Protein AF-A0A9W6PHS4-F1 (afdb_monomer_lite)

pLDDT: mean 81.55, std 13.31, range [42.5, 94.81]

Secondary structure (DSSP, 8-state):
-----------HHHHHHHHHHHHHHHHHHHHHHHHHHHHHHHHSS-----HHHHHHHHHHHHHHIIIIIHHHHHHHHHHGGGTTSTTHHHHHHHHHHHHHHHHHHTT--TTHHHHHHHHHHIIIIIS---

Structure (mmCIF, N/CA/C/O backbone):
data_AF-A0A9W6PHS4-F1
#
_entry.id   AF-A0A9W6PHS4-F1
#
loop_
_atom_site.group_PDB
_atom_site.id
_atom_site.type_symbol
_atom_site.label_atom_id
_atom_site.label_alt_id
_atom_site.label_comp_id
_atom_site.label_asym_id
_atom_site.label_entity_id
_atom_site.label_seq_id
_atom_site.pdbx_PDB_ins_code
_atom_site.Cartn_x
_atom_site.Cartn_y
_atom_site.Cartn_z
_atom_site.occupancy
_atom_site.B_iso_or_equiv
_atom_site.auth_seq_id
_atom_site.auth_comp_id
_atom_site.auth_asym_id
_atom_site.auth_atom_id
_atom_site.pdbx_PDB_model_num
ATOM 1 N N . MET A 1 1 ? -5.881 13.772 47.590 1.00 42.66 1 MET A N 1
ATOM 2 C CA . MET A 1 1 ? -6.741 14.091 46.430 1.00 42.66 1 MET A CA 1
ATOM 3 C C . MET A 1 1 ? -6.005 13.679 45.164 1.00 42.66 1 MET A C 1
ATOM 5 O O . MET A 1 1 ? -5.106 14.379 44.721 1.00 42.66 1 MET A O 1
ATOM 9 N N . THR A 1 2 ? -6.293 12.487 44.652 1.00 42.50 2 THR A N 1
ATOM 10 C CA . THR A 1 2 ? -5.693 11.937 43.432 1.00 42.50 2 THR A CA 1
ATOM 11 C C . THR A 1 2 ? -6.402 12.531 42.218 1.00 42.50 2 THR A C 1
ATOM 13 O O . THR A 1 2 ? -7.528 12.164 41.893 1.00 42.50 2 THR A O 1
ATOM 16 N N . SER A 1 3 ? -5.740 13.492 41.573 1.00 42.97 3 SER A N 1
ATOM 17 C CA . SER A 1 3 ? -6.126 14.024 40.265 1.00 42.97 3 SER A CA 1
ATOM 18 C C . SER A 1 3 ? -6.068 12.893 39.237 1.00 42.97 3 SER A C 1
ATOM 20 O O . SER A 1 3 ? -5.005 12.516 38.746 1.00 42.97 3 SER A O 1
ATOM 22 N N . THR A 1 4 ? -7.223 12.297 38.959 1.00 47.94 4 THR A N 1
ATOM 23 C CA . THR A 1 4 ? -7.426 11.410 37.818 1.00 47.94 4 THR A CA 1
ATOM 24 C C . THR A 1 4 ? -7.588 12.301 36.596 1.00 47.94 4 THR A C 1
ATOM 26 O O . THR A 1 4 ? -8.678 12.759 36.266 1.00 47.94 4 THR A O 1
ATOM 29 N N . THR A 1 5 ? -6.476 12.602 35.927 1.00 52.62 5 THR A N 1
ATOM 30 C CA . THR A 1 5 ? -6.534 13.166 34.577 1.00 52.62 5 THR A CA 1
ATOM 31 C C . THR A 1 5 ? -7.336 12.188 33.711 1.00 52.62 5 THR A C 1
ATOM 33 O O . THR A 1 5 ? -6.984 11.005 33.659 1.00 52.62 5 THR A O 1
ATOM 36 N N . PRO A 1 6 ? -8.432 12.615 33.055 1.00 45.88 6 PRO A N 1
ATOM 37 C CA . PRO A 1 6 ? -9.193 11.724 32.201 1.00 45.88 6 PRO A CA 1
ATOM 38 C C . PRO A 1 6 ? -8.283 11.318 31.046 1.00 45.88 6 PRO A C 1
ATOM 40 O O . PRO A 1 6 ? -7.950 12.134 30.185 1.00 45.88 6 PRO A O 1
ATOM 43 N N . GLY A 1 7 ? -7.847 10.058 31.055 1.00 47.09 7 GLY A N 1
ATOM 44 C CA . GLY A 1 7 ? -7.088 9.459 29.971 1.00 47.09 7 GLY A CA 1
ATOM 45 C C . GLY A 1 7 ? -7.872 9.636 28.680 1.00 47.09 7 GLY A C 1
ATOM 46 O O . GLY A 1 7 ? -8.886 8.973 28.451 1.00 47.09 7 GLY A O 1
ATOM 47 N N . THR A 1 8 ? -7.427 10.570 27.843 1.00 52.91 8 THR A N 1
ATOM 48 C CA . THR A 1 8 ? -7.952 10.756 26.498 1.00 52.91 8 THR A CA 1
ATOM 49 C C . THR A 1 8 ? -7.658 9.470 25.747 1.00 52.91 8 THR A C 1
ATOM 51 O O . THR A 1 8 ? -6.536 9.234 25.297 1.00 52.91 8 THR A O 1
ATOM 54 N N . ARG A 1 9 ? -8.672 8.597 25.652 1.00 57.91 9 ARG A N 1
ATOM 55 C CA . ARG A 1 9 ? -8.655 7.430 24.765 1.00 57.91 9 ARG A CA 1
ATOM 56 C C . ARG A 1 9 ? -8.042 7.884 23.439 1.00 57.91 9 ARG A C 1
ATOM 58 O O . ARG A 1 9 ? -8.470 8.933 22.948 1.00 57.91 9 ARG A O 1
ATOM 65 N N . PRO A 1 10 ? -7.056 7.169 22.868 1.00 56.16 10 PRO A N 1
ATOM 66 C CA . PRO A 1 10 ? -6.473 7.570 21.598 1.00 56.16 10 PRO A CA 1
ATOM 67 C C . PRO A 1 10 ? -7.613 7.765 20.597 1.00 56.16 10 PRO A C 1
ATOM 69 O O . PRO A 1 10 ? -8.349 6.834 20.266 1.00 56.16 10 PRO A O 1
ATOM 72 N N . GLY A 1 11 ? -7.834 9.025 20.212 1.00 74.69 11 GLY A N 1
ATOM 73 C CA . GLY A 1 11 ? -8.935 9.381 19.332 1.00 74.69 11 GLY A CA 1
ATOM 74 C C . GLY A 1 11 ? -8.800 8.608 18.027 1.00 74.69 11 GLY A C 1
ATOM 75 O O . GLY A 1 11 ? -7.685 8.363 17.564 1.00 74.69 11 GLY A O 1
ATOM 76 N N . THR A 1 12 ? -9.923 8.238 17.411 1.00 79.62 12 THR A N 1
ATOM 77 C CA . THR A 1 12 ? -9.946 7.528 16.120 1.00 79.62 12 THR A CA 1
ATOM 78 C C . THR A 1 12 ? -9.050 8.201 15.069 1.00 79.62 12 THR A C 1
ATOM 80 O O . THR A 1 12 ? -8.416 7.503 14.284 1.00 79.62 12 THR A O 1
ATOM 83 N N . GLY A 1 13 ? -8.893 9.530 15.127 1.00 83.94 13 GLY A N 1
ATOM 84 C CA . GLY A 1 13 ? -7.940 10.275 14.298 1.00 83.94 13 GLY A CA 1
ATOM 85 C C . GLY A 1 13 ? -6.463 9.929 14.541 1.00 83.94 13 GLY A C 1
ATOM 86 O O . GLY A 1 13 ? -5.722 9.754 13.581 1.00 83.94 13 GLY A O 1
ATOM 87 N N . ARG A 1 14 ? -6.018 9.750 15.796 1.00 88.25 14 ARG A N 1
ATOM 88 C CA . ARG A 1 14 ? -4.632 9.333 16.103 1.00 88.25 14 ARG A CA 1
ATOM 89 C C . ARG A 1 14 ? -4.356 7.907 15.628 1.00 88.25 14 ARG A C 1
ATOM 91 O O . ARG A 1 14 ? -3.276 7.638 15.110 1.00 88.25 14 ARG A O 1
ATOM 98 N N . TRP A 1 15 ? -5.327 7.006 15.789 1.00 89.44 15 TRP A N 1
ATOM 99 C CA . TRP A 1 15 ? -5.229 5.632 15.287 1.00 89.44 15 TRP A CA 1
ATOM 100 C C . TRP A 1 15 ? -5.134 5.598 13.755 1.00 89.44 15 TRP A C 1
ATOM 102 O O . TRP A 1 15 ? -4.260 4.926 13.202 1.00 89.44 15 TRP A O 1
ATOM 112 N N . PHE A 1 16 ? -5.983 6.375 13.075 1.00 90.56 16 PHE A N 1
ATOM 113 C CA . PHE A 1 16 ? -5.948 6.508 11.621 1.00 90.56 16 PHE A CA 1
ATOM 114 C C . PHE A 1 16 ? -4.610 7.079 11.154 1.00 90.56 16 PHE A C 1
ATOM 116 O O . PHE A 1 16 ? -3.972 6.474 10.303 1.00 90.56 16 PHE A O 1
ATOM 123 N N . LEU A 1 17 ? -4.138 8.173 11.758 1.00 91.75 17 LEU A N 1
ATOM 124 C CA . LEU A 1 17 ? -2.872 8.802 11.383 1.00 91.75 17 LEU A CA 1
ATOM 125 C C . LEU A 1 17 ? -1.689 7.833 11.517 1.00 91.75 17 LEU A C 1
ATOM 127 O O . LEU A 1 17 ? -0.884 7.716 10.598 1.00 91.75 17 LEU A O 1
ATOM 131 N N . ARG A 1 18 ? -1.609 7.075 12.621 1.00 91.62 18 ARG A N 1
ATOM 132 C CA . ARG A 1 18 ? -0.584 6.028 12.793 1.00 91.62 18 ARG A CA 1
ATOM 133 C C . ARG A 1 18 ? -0.684 4.949 11.717 1.00 91.62 18 ARG A C 1
ATOM 135 O O . ARG A 1 18 ? 0.341 4.503 11.210 1.00 91.62 18 ARG A O 1
ATOM 142 N N . SER A 1 19 ? -1.902 4.530 11.384 1.00 92.50 19 SER A N 1
ATOM 143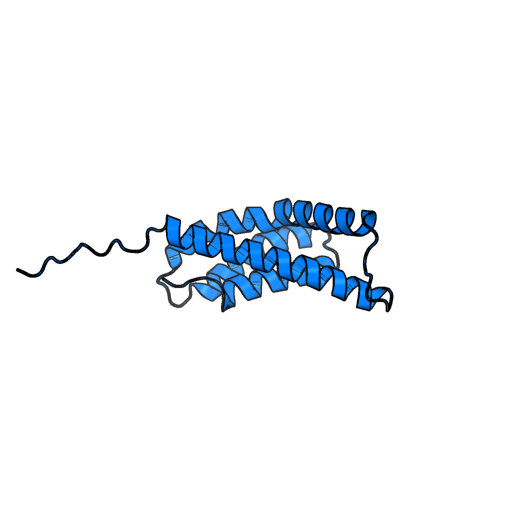 C CA . SER A 1 19 ? -2.156 3.525 10.349 1.00 92.50 19 SER A CA 1
ATOM 144 C C . SER A 1 19 ? -1.741 4.036 8.968 1.00 92.50 19 SER A C 1
ATOM 146 O O . SER A 1 19 ? -1.015 3.346 8.264 1.00 92.50 19 SER A O 1
ATOM 148 N N . ALA A 1 20 ? -2.123 5.265 8.621 1.00 93.50 20 ALA A N 1
ATOM 149 C CA . ALA A 1 20 ? -1.786 5.911 7.359 1.00 93.50 20 ALA A CA 1
ATOM 150 C C . ALA A 1 20 ? -0.270 6.088 7.197 1.00 93.50 20 ALA A C 1
ATOM 152 O O . ALA A 1 20 ? 0.275 5.701 6.170 1.00 93.50 20 ALA A O 1
ATOM 153 N N . ILE A 1 21 ? 0.428 6.582 8.228 1.00 94.81 21 ILE A N 1
ATOM 154 C CA . ILE A 1 21 ? 1.891 6.734 8.196 1.00 94.81 21 ILE A CA 1
ATOM 155 C C . ILE A 1 21 ? 2.572 5.377 7.986 1.00 94.81 21 ILE A C 1
ATOM 157 O O . ILE A 1 21 ? 3.412 5.245 7.101 1.00 94.81 21 ILE A O 1
ATOM 161 N N . ARG A 1 22 ? 2.189 4.348 8.756 1.00 94.62 22 ARG A N 1
ATOM 162 C CA . ARG A 1 22 ? 2.750 2.993 8.602 1.00 94.62 22 ARG A CA 1
ATOM 163 C C . ARG A 1 22 ? 2.498 2.424 7.211 1.00 94.62 22 ARG A C 1
ATOM 165 O O . ARG A 1 22 ? 3.387 1.794 6.654 1.00 94.62 22 ARG A O 1
ATOM 172 N N . TYR A 1 23 ? 1.306 2.648 6.668 1.00 93.00 23 TYR A N 1
ATOM 173 C CA . TYR A 1 23 ? 0.936 2.179 5.341 1.00 93.00 23 TYR A CA 1
ATOM 174 C C . TYR A 1 23 ? 1.761 2.858 4.245 1.00 93.00 23 TYR A C 1
ATOM 176 O O . TYR A 1 23 ? 2.334 2.174 3.404 1.00 93.00 23 TYR A O 1
ATOM 184 N N . VAL A 1 24 ? 1.880 4.189 4.286 1.00 94.06 24 VAL A N 1
ATOM 185 C CA . VAL A 1 24 ? 2.667 4.961 3.311 1.00 94.06 24 VAL A CA 1
ATOM 186 C C . VAL A 1 24 ? 4.145 4.583 3.379 1.00 94.06 24 VAL A C 1
ATOM 188 O O . VAL A 1 24 ? 4.762 4.370 2.340 1.00 94.06 24 VAL A O 1
ATOM 191 N N . LEU A 1 25 ? 4.708 4.441 4.584 1.00 94.62 25 LEU A N 1
ATOM 192 C CA . LEU A 1 25 ? 6.098 4.011 4.754 1.00 94.62 25 LEU A CA 1
ATOM 193 C C . LEU A 1 25 ? 6.323 2.596 4.219 1.00 94.62 25 LEU A C 1
ATOM 195 O O . LEU A 1 25 ? 7.284 2.370 3.489 1.00 94.62 25 LEU A O 1
ATOM 199 N N . LEU A 1 26 ? 5.430 1.656 4.540 1.00 94.06 26 LEU A N 1
ATOM 200 C CA . LEU A 1 26 ? 5.508 0.294 4.016 1.00 94.06 26 LEU A CA 1
ATOM 201 C C . LEU A 1 26 ? 5.435 0.286 2.487 1.00 94.06 26 LEU A C 1
ATOM 203 O O . LEU A 1 26 ? 6.229 -0.398 1.846 1.00 94.06 26 LEU A O 1
ATOM 207 N N . PHE A 1 27 ? 4.503 1.054 1.917 1.00 93.00 27 PHE A N 1
ATOM 208 C CA . PHE A 1 27 ? 4.354 1.186 0.475 1.00 93.00 27 PHE A CA 1
ATOM 209 C C . PHE A 1 27 ? 5.644 1.709 -0.157 1.00 93.00 27 PHE A C 1
ATOM 211 O O . PHE A 1 27 ? 6.155 1.082 -1.076 1.00 93.00 27 PHE A O 1
ATOM 218 N N . ALA A 1 28 ? 6.203 2.808 0.357 1.00 90.62 28 ALA A N 1
ATOM 219 C CA . ALA A 1 28 ? 7.427 3.398 -0.178 1.00 90.62 28 ALA A CA 1
ATOM 220 C C . ALA A 1 28 ? 8.607 2.415 -0.120 1.00 90.62 28 ALA A C 1
ATOM 222 O O . ALA A 1 28 ? 9.294 2.216 -1.121 1.00 90.62 28 ALA A O 1
ATOM 223 N N . VAL A 1 29 ? 8.807 1.750 1.023 1.00 91.25 29 VAL A N 1
ATOM 224 C CA . VAL A 1 29 ? 9.904 0.790 1.209 1.00 91.25 29 VAL A CA 1
ATOM 225 C C . VAL A 1 29 ? 9.761 -0.403 0.268 1.00 91.25 29 VAL A C 1
ATOM 227 O O . VAL A 1 29 ? 10.718 -0.745 -0.427 1.00 91.25 29 VAL A O 1
ATOM 230 N N . LEU A 1 30 ? 8.585 -1.035 0.216 1.00 90.38 30 LEU A N 1
ATOM 231 C CA . LEU A 1 30 ? 8.356 -2.205 -0.637 1.00 90.38 30 LEU A CA 1
ATOM 232 C C . LEU A 1 30 ? 8.316 -1.855 -2.123 1.00 90.38 30 LEU A C 1
ATOM 234 O O . LEU A 1 30 ? 8.707 -2.680 -2.940 1.00 90.38 30 LEU A O 1
ATOM 238 N N . TRP A 1 31 ? 7.899 -0.644 -2.485 1.00 89.25 31 TRP A N 1
ATOM 239 C CA . TRP A 1 31 ? 7.947 -0.186 -3.869 1.00 89.25 31 TRP A CA 1
ATOM 240 C C . TRP A 1 31 ? 9.385 -0.011 -4.355 1.00 89.25 31 TRP A C 1
ATOM 242 O O . TRP A 1 31 ? 9.752 -0.564 -5.389 1.00 89.25 31 TRP A O 1
ATOM 252 N N . VAL A 1 32 ? 10.215 0.704 -3.588 1.00 86.25 32 VAL A N 1
ATOM 253 C CA . VAL A 1 32 ? 11.623 0.932 -3.944 1.00 86.25 32 VAL A CA 1
ATOM 254 C C . VAL A 1 32 ? 12.388 -0.389 -3.949 1.00 86.25 32 VAL A C 1
ATOM 256 O O . VAL A 1 32 ? 12.987 -0.744 -4.959 1.00 86.25 32 VAL A O 1
ATOM 259 N N . SER A 1 33 ? 12.311 -1.163 -2.861 1.00 87.00 33 SER A N 1
ATOM 260 C CA . SER A 1 33 ? 13.006 -2.458 -2.778 1.00 87.00 33 SER A CA 1
ATOM 261 C C . SER A 1 33 ? 12.472 -3.488 -3.778 1.00 87.00 33 SER A C 1
ATOM 263 O O . SER A 1 33 ? 13.259 -4.229 -4.363 1.00 87.00 33 SER A O 1
ATOM 265 N N . GLY A 1 34 ? 11.160 -3.514 -4.025 1.00 83.69 34 GLY A N 1
ATOM 266 C CA . GLY A 1 34 ? 10.535 -4.380 -5.021 1.00 83.69 34 GLY A CA 1
ATOM 267 C C . GLY A 1 34 ? 10.933 -4.010 -6.447 1.00 83.69 34 GLY A C 1
ATOM 268 O O . GLY A 1 34 ? 11.200 -4.904 -7.244 1.00 83.69 34 GLY A O 1
ATOM 269 N N . GLY A 1 35 ? 11.048 -2.715 -6.754 1.00 79.81 35 GLY A N 1
ATOM 270 C CA . GLY A 1 35 ? 11.584 -2.223 -8.023 1.00 79.81 35 GLY A CA 1
ATOM 271 C C . GLY A 1 35 ? 13.041 -2.636 -8.232 1.00 79.81 35 GLY A C 1
ATOM 272 O O . GLY A 1 35 ? 13.372 -3.202 -9.273 1.00 79.81 35 GLY A O 1
ATOM 273 N N . SER A 1 36 ? 13.895 -2.446 -7.220 1.00 79.44 36 SER A N 1
ATOM 274 C CA . SER A 1 36 ? 15.298 -2.882 -7.268 1.00 79.44 36 SER A CA 1
ATOM 275 C C . SER A 1 36 ? 15.428 -4.397 -7.447 1.00 79.44 36 SER A C 1
ATOM 277 O O . SER A 1 36 ? 16.229 -4.853 -8.261 1.00 79.44 36 SER A O 1
ATOM 279 N N . LEU A 1 37 ? 14.616 -5.183 -6.733 1.00 81.81 37 LEU A N 1
ATOM 280 C CA . LEU A 1 37 ? 14.606 -6.640 -6.857 1.00 81.81 37 LEU A CA 1
ATOM 281 C C . LEU A 1 37 ? 14.097 -7.092 -8.232 1.00 81.81 37 LEU A C 1
ATOM 283 O O . LEU A 1 37 ? 14.680 -7.988 -8.832 1.00 81.81 37 LEU A O 1
ATOM 287 N N . ALA A 1 38 ? 13.035 -6.474 -8.750 1.00 77.06 38 ALA 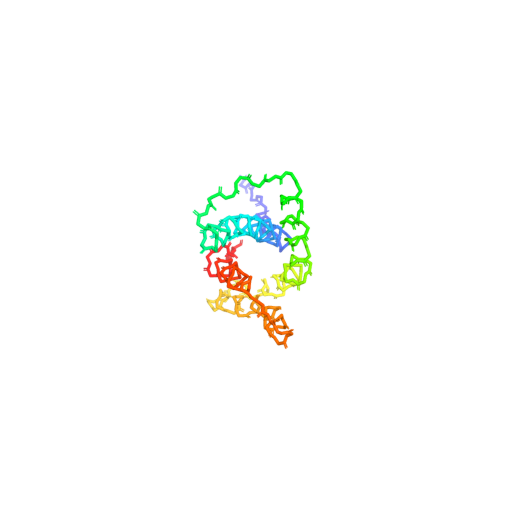A N 1
ATOM 288 C CA . ALA A 1 38 ? 12.508 -6.788 -10.074 1.00 77.06 38 ALA A CA 1
ATOM 289 C C . ALA A 1 38 ? 13.537 -6.489 -11.171 1.00 77.06 38 ALA A C 1
ATOM 291 O O . ALA A 1 38 ? 13.702 -7.297 -12.086 1.00 77.06 38 ALA A O 1
ATOM 292 N N . SER A 1 39 ? 14.272 -5.380 -11.052 1.00 73.19 39 SER A N 1
ATOM 293 C CA . SER A 1 39 ? 15.381 -5.082 -11.957 1.00 73.19 39 SER A CA 1
ATOM 294 C C . SER A 1 39 ? 16.463 -6.156 -11.866 1.00 73.19 39 SER A C 1
ATOM 296 O O . SER A 1 39 ? 16.819 -6.735 -12.885 1.00 73.19 39 SER A O 1
ATOM 298 N N . LEU A 1 40 ? 16.903 -6.510 -10.654 1.00 78.75 40 LEU A N 1
ATOM 299 C CA . LEU A 1 40 ? 17.909 -7.555 -10.451 1.00 78.75 40 LEU A CA 1
ATOM 300 C C . LEU A 1 40 ? 17.494 -8.896 -11.076 1.00 78.75 40 LEU A C 1
ATOM 302 O O . LEU A 1 40 ? 18.308 -9.566 -11.701 1.00 78.75 40 LEU A O 1
ATOM 306 N N . LEU A 1 41 ? 16.227 -9.285 -10.930 1.00 79.12 41 LEU A N 1
ATOM 307 C CA . LEU A 1 41 ? 15.711 -10.554 -11.451 1.00 79.12 41 LEU A CA 1
ATOM 308 C C . LEU A 1 41 ? 15.535 -10.567 -12.974 1.00 79.12 41 LEU A C 1
ATOM 310 O O . LEU A 1 41 ? 15.558 -11.640 -13.571 1.00 79.12 41 LEU A O 1
ATOM 314 N N . THR A 1 42 ? 15.320 -9.409 -13.599 1.00 74.56 42 THR A N 1
ATOM 315 C CA . THR A 1 42 ? 15.055 -9.317 -15.044 1.00 74.56 42 THR A CA 1
ATOM 316 C C . THR A 1 42 ? 16.308 -9.024 -15.857 1.00 74.56 42 THR A C 1
ATOM 318 O O . THR A 1 42 ? 16.447 -9.567 -16.950 1.00 74.56 42 THR A O 1
ATOM 321 N N . THR A 1 43 ? 17.225 -8.207 -15.336 1.00 76.00 43 THR A N 1
ATOM 322 C CA . THR A 1 43 ? 18.449 -7.806 -16.044 1.00 76.00 43 THR A CA 1
ATOM 323 C C . THR A 1 43 ? 19.718 -8.436 -15.476 1.00 76.00 43 THR A C 1
ATOM 325 O O . THR A 1 43 ? 20.757 -8.370 -16.121 1.00 76.00 43 THR A O 1
ATOM 328 N N . GLY A 1 44 ? 19.661 -9.061 -14.294 1.00 70.50 44 GLY A N 1
ATOM 329 C CA . GLY A 1 44 ? 20.838 -9.627 -13.624 1.00 70.50 44 GLY A CA 1
ATOM 330 C C . GLY A 1 44 ? 21.750 -8.583 -12.972 1.00 70.50 44 GLY A C 1
ATOM 331 O O . GLY A 1 44 ? 22.764 -8.946 -12.380 1.00 70.50 44 GLY A O 1
ATOM 332 N N . GLU A 1 45 ? 21.390 -7.300 -13.033 1.00 67.44 45 GLU A N 1
ATOM 333 C CA . GLU A 1 45 ? 22.176 -6.199 -12.481 1.00 67.44 45 GLU A CA 1
ATOM 334 C C . GLU A 1 45 ? 21.414 -5.494 -11.357 1.00 67.44 45 GLU A C 1
ATOM 336 O O . GLU A 1 45 ? 20.226 -5.183 -11.479 1.00 67.44 45 GLU A O 1
ATOM 341 N N . VAL A 1 46 ? 22.114 -5.187 -10.258 1.00 62.41 46 VAL A N 1
ATOM 342 C CA . VAL A 1 46 ? 21.610 -4.231 -9.264 1.00 62.41 46 VAL A CA 1
ATOM 343 C C . VAL A 1 46 ? 21.694 -2.853 -9.908 1.00 62.41 46 VAL A C 1
ATOM 345 O O . VAL A 1 46 ? 22.750 -2.223 -9.927 1.00 62.41 46 VAL A O 1
ATOM 348 N N . HIS A 1 47 ? 20.587 -2.417 -10.500 1.00 55.25 47 HIS A N 1
ATOM 349 C CA . HIS A 1 47 ? 20.520 -1.148 -11.208 1.00 55.25 47 HIS A CA 1
ATOM 350 C C . HIS A 1 47 ? 20.610 0.004 -10.199 1.00 55.25 47 HIS A C 1
ATOM 352 O O . HIS A 1 47 ? 19.630 0.365 -9.544 1.00 55.25 47 HIS A O 1
ATOM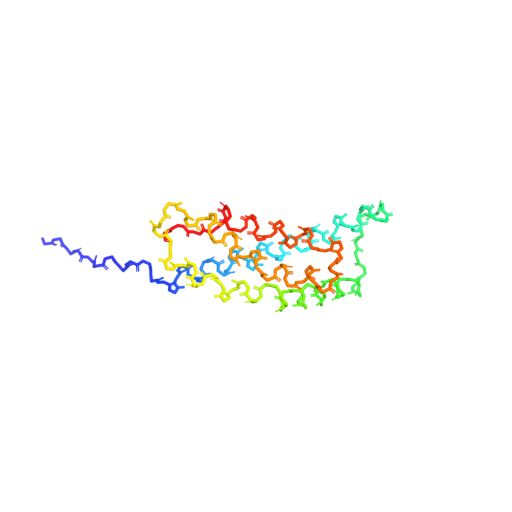 358 N N . TYR A 1 48 ? 21.803 0.585 -10.063 1.00 53.56 48 TYR A N 1
ATOM 359 C CA . TYR A 1 48 ? 21.980 1.921 -9.499 1.00 53.56 48 TYR A CA 1
ATOM 360 C C . TYR A 1 48 ? 21.531 2.907 -10.578 1.00 53.56 48 TYR A C 1
ATOM 362 O O . TYR A 1 48 ? 22.316 3.353 -11.411 1.00 53.56 48 TYR A O 1
ATOM 370 N N . ALA A 1 49 ? 20.215 3.095 -10.634 1.00 53.41 49 ALA A N 1
ATOM 371 C CA . ALA A 1 49 ? 19.490 3.830 -11.654 1.00 53.41 49 ALA A CA 1
ATOM 372 C C . ALA A 1 49 ? 20.132 5.190 -11.978 1.00 53.41 49 ALA A C 1
ATOM 374 O O . ALA A 1 49 ? 20.513 5.955 -11.093 1.00 53.41 49 ALA A O 1
ATOM 375 N N . SER A 1 50 ? 20.205 5.519 -13.269 1.00 58.62 50 SER A N 1
ATOM 376 C CA . SER A 1 50 ? 20.443 6.900 -13.679 1.00 58.62 50 SER A CA 1
ATOM 377 C C . SER A 1 50 ? 19.302 7.781 -13.147 1.00 58.62 50 SER A C 1
ATOM 379 O O . SER A 1 50 ? 18.182 7.305 -12.955 1.00 58.62 50 SER A O 1
ATOM 381 N N . THR A 1 51 ? 19.524 9.084 -12.948 1.00 62.56 51 THR A N 1
ATOM 382 C CA . THR A 1 51 ? 18.501 9.999 -12.388 1.00 62.56 51 THR A CA 1
ATOM 383 C C . THR A 1 51 ? 17.169 9.973 -13.163 1.00 62.56 51 THR A C 1
ATOM 385 O O . THR A 1 51 ? 16.116 10.286 -12.609 1.00 62.56 51 THR A O 1
ATOM 388 N N . ARG A 1 52 ? 17.186 9.586 -14.450 1.00 65.06 52 ARG A N 1
ATOM 389 C CA . ARG A 1 52 ? 15.974 9.411 -15.269 1.00 65.06 52 ARG A CA 1
ATOM 390 C C . ARG A 1 52 ? 15.174 8.163 -14.894 1.00 65.06 52 ARG A C 1
ATOM 392 O O . ARG A 1 52 ? 13.947 8.234 -14.865 1.00 65.06 52 ARG A O 1
ATOM 399 N N . ASP A 1 53 ? 15.845 7.061 -14.581 1.00 70.62 53 ASP A N 1
ATOM 400 C CA . ASP A 1 53 ? 15.195 5.801 -14.212 1.00 70.62 53 ASP A CA 1
ATOM 401 C C . ASP A 1 53 ? 14.619 5.879 -12.790 1.00 70.62 53 ASP A C 1
ATOM 403 O O . ASP A 1 53 ? 13.518 5.388 -12.532 1.00 70.62 53 ASP A O 1
ATOM 407 N N . GLU A 1 54 ? 15.296 6.602 -11.888 1.00 75.50 54 GLU A N 1
ATOM 408 C CA . GLU A 1 54 ? 14.774 6.912 -10.551 1.00 75.50 54 GLU A CA 1
ATOM 409 C C . GLU A 1 54 ? 13.484 7.735 -10.625 1.00 75.50 54 GLU A C 1
ATOM 411 O O . GLU A 1 54 ? 12.494 7.411 -9.964 1.00 75.50 54 GLU A O 1
ATOM 416 N N . LEU A 1 55 ? 13.458 8.771 -11.473 1.00 82.50 55 LEU A N 1
ATOM 417 C CA . LEU A 1 55 ? 12.261 9.585 -11.680 1.00 82.50 55 LEU A CA 1
ATOM 418 C C . LEU A 1 55 ? 11.103 8.739 -12.232 1.00 82.50 55 LEU A C 1
ATOM 420 O O . LEU A 1 55 ? 9.966 8.886 -11.784 1.00 82.50 55 LEU A O 1
ATOM 424 N N . GLY A 1 56 ? 11.390 7.826 -13.166 1.00 83.19 56 GLY A N 1
ATOM 425 C CA . GLY A 1 56 ? 10.410 6.884 -13.707 1.00 83.19 56 GLY A CA 1
ATOM 426 C C . GLY A 1 56 ? 9.816 5.971 -12.632 1.00 83.19 56 GLY A C 1
ATOM 427 O O . GLY A 1 56 ? 8.593 5.839 -12.548 1.00 83.19 56 GLY A O 1
ATOM 428 N N . LEU A 1 57 ? 10.654 5.403 -11.759 1.00 83.06 57 LEU A N 1
ATOM 429 C CA . LEU A 1 57 ? 10.210 4.552 -10.652 1.00 83.06 57 LEU A CA 1
ATOM 430 C C . LEU A 1 57 ? 9.361 5.327 -9.634 1.00 83.06 57 LEU A C 1
ATOM 432 O O . LEU A 1 57 ? 8.358 4.801 -9.144 1.00 83.06 57 LEU A O 1
ATOM 436 N N . VAL A 1 58 ? 9.733 6.573 -9.330 1.00 86.69 58 VAL A N 1
ATOM 437 C CA . VAL A 1 58 ? 8.978 7.448 -8.421 1.00 86.69 58 VAL A CA 1
ATOM 438 C C . VAL A 1 58 ? 7.627 7.830 -9.023 1.00 86.69 58 VAL A C 1
ATOM 440 O O . VAL A 1 58 ? 6.611 7.716 -8.339 1.00 86.69 58 VAL A O 1
ATOM 443 N N . LEU A 1 59 ? 7.583 8.238 -10.295 1.00 87.94 59 LEU A N 1
ATOM 444 C CA . LEU A 1 59 ? 6.337 8.593 -10.983 1.00 87.94 59 LEU A CA 1
ATOM 445 C C . LEU A 1 59 ? 5.399 7.391 -11.108 1.00 87.94 59 LEU A C 1
ATOM 447 O O . LEU A 1 59 ? 4.205 7.513 -10.828 1.00 87.94 59 LEU A O 1
ATOM 451 N N . LEU A 1 60 ? 5.936 6.221 -11.465 1.00 86.06 60 LEU A N 1
ATOM 452 C CA . LEU A 1 60 ? 5.162 4.984 -11.506 1.00 86.06 60 LEU A CA 1
ATOM 453 C C . LEU A 1 60 ? 4.645 4.622 -10.110 1.00 86.06 60 LEU A C 1
ATOM 455 O O . LEU A 1 60 ? 3.468 4.304 -9.959 1.00 86.06 60 LEU A O 1
ATOM 459 N N . GLY A 1 61 ? 5.484 4.744 -9.081 1.00 88.00 61 GLY A N 1
ATOM 460 C CA . GLY A 1 61 ? 5.089 4.528 -7.691 1.00 88.00 61 GLY A CA 1
ATOM 461 C C . GLY A 1 61 ? 3.982 5.471 -7.239 1.00 88.00 61 GLY A C 1
ATOM 462 O O . GLY A 1 61 ? 3.026 5.024 -6.611 1.00 88.00 61 GLY A O 1
ATOM 463 N N . ALA A 1 62 ? 4.059 6.751 -7.604 1.00 89.31 62 ALA A N 1
ATOM 464 C CA . ALA A 1 62 ? 3.026 7.739 -7.311 1.00 89.31 62 ALA A CA 1
ATOM 465 C C . ALA A 1 62 ? 1.709 7.416 -8.030 1.00 89.31 62 ALA A C 1
ATOM 467 O O . ALA A 1 62 ? 0.648 7.462 -7.412 1.00 89.31 62 ALA A O 1
ATOM 468 N N . LEU A 1 63 ? 1.764 7.028 -9.306 1.00 89.38 63 LEU A N 1
ATOM 469 C CA . LEU A 1 63 ? 0.584 6.630 -10.072 1.00 89.38 63 LEU A CA 1
ATOM 470 C C . LEU A 1 63 ? -0.082 5.384 -9.470 1.00 89.38 63 LEU A C 1
ATOM 472 O O . LEU A 1 63 ? -1.288 5.377 -9.228 1.00 89.38 63 LEU A O 1
ATOM 476 N N . ILE A 1 64 ? 0.707 4.359 -9.148 1.00 87.75 64 ILE A N 1
ATOM 477 C CA . ILE A 1 64 ? 0.223 3.136 -8.500 1.00 87.75 64 ILE A CA 1
ATOM 478 C C . ILE A 1 64 ? -0.304 3.425 -7.091 1.00 87.75 64 ILE A C 1
ATOM 480 O O . ILE A 1 64 ? -1.332 2.876 -6.683 1.00 87.75 64 ILE A O 1
ATOM 484 N N . PHE A 1 65 ? 0.340 4.329 -6.352 1.00 90.88 65 PHE A N 1
ATOM 485 C CA . PHE A 1 65 ? -0.168 4.796 -5.071 1.00 90.88 65 PHE A CA 1
ATOM 486 C C . PHE A 1 65 ? -1.521 5.487 -5.243 1.00 90.88 65 PHE A C 1
ATOM 488 O O . PHE A 1 65 ? -2.444 5.174 -4.507 1.00 90.88 65 PHE A O 1
ATOM 495 N N . CYS A 1 66 ? -1.704 6.360 -6.229 1.00 90.94 66 CYS A N 1
ATOM 496 C CA . CYS A 1 66 ? -3.002 6.984 -6.484 1.00 90.94 66 CYS A CA 1
ATOM 497 C C . CYS A 1 66 ? -4.088 5.961 -6.855 1.00 90.94 66 CYS A C 1
ATOM 499 O O . CYS A 1 66 ? -5.228 6.109 -6.421 1.00 90.94 66 CYS A O 1
ATOM 501 N N . LEU A 1 67 ? -3.743 4.914 -7.610 1.00 87.88 67 LEU A N 1
ATOM 502 C CA . LEU A 1 67 ? -4.694 3.890 -8.057 1.00 87.88 67 LEU A CA 1
ATOM 503 C C . LEU A 1 67 ? -5.056 2.860 -6.980 1.00 87.88 67 LEU A C 1
ATOM 505 O O . LEU A 1 67 ? -6.180 2.368 -6.964 1.00 87.88 67 LEU A O 1
ATOM 509 N N . VAL A 1 68 ? -4.120 2.509 -6.096 1.00 89.00 68 VAL A N 1
ATOM 510 C CA . VAL A 1 68 ? -4.288 1.411 -5.122 1.00 89.00 68 VAL A CA 1
ATOM 511 C C . VAL A 1 68 ? -4.030 1.887 -3.696 1.00 89.00 68 VAL A C 1
ATOM 513 O O . VAL A 1 68 ? -4.822 1.631 -2.793 1.00 89.00 68 VAL A O 1
ATOM 516 N N . GLY A 1 69 ? -2.942 2.628 -3.491 1.00 90.06 69 GLY A N 1
ATOM 517 C CA . GLY A 1 69 ? -2.544 3.190 -2.200 1.00 90.06 69 GLY A CA 1
ATOM 518 C C . GLY A 1 69 ? -3.593 4.109 -1.569 1.00 90.06 69 GLY A C 1
ATOM 519 O O . GLY A 1 69 ? -4.034 3.874 -0.444 1.00 90.06 69 GLY A O 1
ATOM 520 N N . ALA A 1 70 ? -4.013 5.143 -2.291 1.00 92.38 70 ALA A N 1
ATOM 521 C CA . ALA A 1 70 ? -4.951 6.151 -1.827 1.00 92.38 70 ALA A CA 1
ATOM 522 C C . ALA A 1 70 ? -6.358 5.573 -1.577 1.00 92.38 70 ALA A C 1
ATOM 524 O O . ALA A 1 70 ? -6.908 5.846 -0.508 1.00 92.38 70 ALA A O 1
ATOM 525 N N . PRO A 1 71 ? -6.925 4.703 -2.439 1.00 93.12 71 PRO A N 1
ATOM 526 C CA . PRO A 1 71 ? -8.153 3.983 -2.105 1.00 93.12 71 PRO A CA 1
ATOM 527 C C . PRO A 1 71 ? -8.035 3.157 -0.820 1.00 93.12 71 PRO A C 1
ATOM 529 O O . PRO A 1 71 ? -8.932 3.209 0.022 1.00 93.12 71 PRO A O 1
ATOM 532 N N . SER A 1 72 ? -6.910 2.471 -0.592 1.00 92.31 72 SER A N 1
ATOM 533 C CA . SER A 1 72 ? -6.674 1.753 0.668 1.00 92.31 72 SER A CA 1
ATOM 534 C C . SER A 1 72 ? -6.652 2.681 1.891 1.00 92.31 72 SER A C 1
ATOM 536 O O . SER A 1 72 ? -7.146 2.297 2.953 1.00 92.31 72 SER A O 1
ATOM 538 N N . LEU A 1 73 ? -6.174 3.928 1.764 1.00 92.44 73 LEU A N 1
ATOM 539 C CA . LEU A 1 73 ? -6.271 4.928 2.840 1.00 92.44 73 LEU A CA 1
ATOM 540 C C . LEU A 1 73 ? -7.719 5.293 3.186 1.00 92.44 73 LEU A C 1
ATOM 542 O O . LEU A 1 73 ? -7.991 5.612 4.341 1.00 92.44 73 LEU A O 1
ATOM 546 N N . VAL A 1 74 ? -8.650 5.204 2.233 1.00 92.00 74 VAL A N 1
ATOM 547 C CA . VAL A 1 74 ? -10.092 5.379 2.482 1.00 92.00 74 VAL A CA 1
ATOM 548 C C . VAL A 1 74 ? -10.694 4.136 3.146 1.00 92.00 74 VAL A C 1
ATOM 550 O O . VAL A 1 74 ? -11.577 4.256 3.994 1.00 92.00 74 VAL A O 1
ATOM 553 N N . VAL A 1 75 ? -10.181 2.940 2.842 1.00 90.94 75 VAL A N 1
ATOM 554 C CA . VAL A 1 75 ? -10.619 1.679 3.467 1.00 90.94 75 VAL A CA 1
ATOM 555 C C . VAL A 1 75 ? -10.211 1.595 4.943 1.00 90.94 75 VAL A C 1
ATOM 557 O O . VAL A 1 75 ? -11.008 1.160 5.776 1.00 90.94 75 VAL A O 1
ATOM 560 N N . ILE A 1 76 ? -9.006 2.050 5.303 1.00 90.69 76 ILE A N 1
ATOM 561 C CA . ILE A 1 76 ? -8.472 2.009 6.680 1.00 90.69 76 ILE A CA 1
ATOM 562 C C . ILE A 1 76 ? -9.444 2.569 7.746 1.00 90.69 76 ILE A C 1
ATOM 564 O O . ILE A 1 76 ? -9.701 1.873 8.734 1.00 90.69 76 ILE A O 1
ATOM 568 N N . PRO A 1 77 ? -10.013 3.785 7.620 1.00 90.00 77 PRO A N 1
ATOM 569 C CA . PRO A 1 77 ? -10.946 4.313 8.612 1.00 90.00 77 PRO A CA 1
ATOM 570 C C . PRO A 1 77 ? -12.278 3.549 8.643 1.00 90.00 77 PRO A C 1
ATOM 572 O O . PRO A 1 77 ? -12.892 3.466 9.710 1.00 90.00 77 PRO A O 1
ATOM 575 N N . LEU A 1 78 ? -12.709 2.948 7.524 1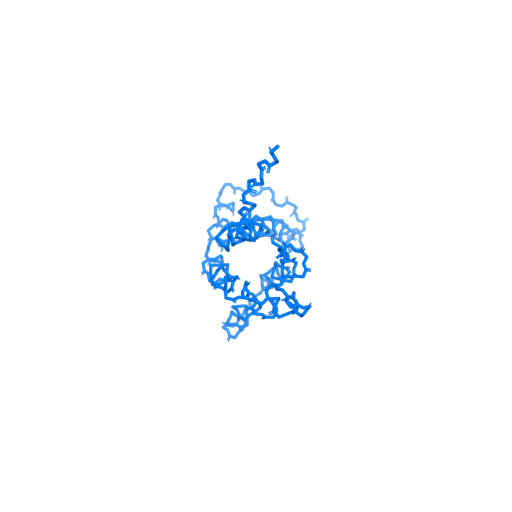.00 89.50 78 LEU A N 1
ATOM 576 C CA . LEU A 1 78 ? -13.925 2.128 7.466 1.00 89.50 78 LEU A CA 1
ATOM 577 C C . LEU A 1 78 ? -13.764 0.854 8.302 1.00 89.50 78 LEU A C 1
ATOM 579 O O . LEU A 1 78 ? -14.601 0.562 9.161 1.00 89.50 78 LEU A O 1
ATOM 583 N N . VAL A 1 79 ? -12.646 0.144 8.129 1.00 89.62 79 VAL A N 1
ATOM 584 C CA . VAL A 1 79 ? -12.342 -1.059 8.922 1.00 89.62 79 VAL A CA 1
ATOM 585 C C . VAL A 1 79 ? -11.957 -0.722 10.364 1.00 89.62 79 VAL A C 1
ATOM 587 O O . VAL A 1 79 ? -12.140 -1.547 11.257 1.00 89.62 79 VAL A O 1
ATOM 590 N N . GLY A 1 80 ? -11.521 0.512 10.639 1.00 86.81 80 GLY A N 1
ATOM 591 C CA . GLY A 1 80 ? -11.212 0.996 11.988 1.00 86.81 80 GLY A CA 1
ATOM 592 C C . GLY A 1 80 ? -12.377 0.904 12.981 1.00 86.81 80 GLY A C 1
ATOM 593 O O . GLY A 1 80 ? -12.146 0.815 14.188 1.00 86.81 80 GLY A O 1
ATOM 594 N N . ARG A 1 81 ? -13.630 0.849 12.503 1.00 84.69 81 ARG A N 1
ATOM 595 C CA . ARG A 1 81 ? -14.814 0.583 13.348 1.00 84.69 81 ARG A CA 1
ATOM 596 C C . ARG A 1 81 ? -14.830 -0.837 13.919 1.00 84.69 81 ARG A C 1
ATOM 598 O O . ARG A 1 81 ? -15.409 -1.068 14.977 1.00 84.69 81 ARG A O 1
ATOM 605 N N . LEU A 1 82 ? -14.167 -1.774 13.246 1.00 85.88 82 LEU A N 1
ATOM 606 C CA . LEU A 1 82 ? -14.087 -3.184 13.620 1.00 85.88 82 LEU A CA 1
ATOM 607 C C . LEU A 1 82 ? -12.847 -3.505 14.463 1.00 85.88 82 LEU A C 1
ATOM 609 O O . LEU A 1 82 ? -12.684 -4.656 14.848 1.00 85.88 82 LEU A O 1
ATOM 613 N N . ARG A 1 83 ? -12.007 -2.514 14.807 1.00 82.81 83 ARG A N 1
ATOM 614 C CA . ARG A 1 83 ? -10.701 -2.720 15.469 1.00 82.81 83 ARG A CA 1
ATOM 615 C C . ARG A 1 83 ? -10.735 -3.516 16.776 1.00 82.81 83 ARG A C 1
ATOM 617 O O . ARG A 1 83 ? -9.743 -4.129 17.141 1.00 82.81 83 ARG A O 1
ATOM 624 N N . LYS A 1 84 ? -11.881 -3.517 17.465 1.00 84.50 84 LYS A N 1
ATOM 625 C CA . LYS A 1 84 ? -12.095 -4.254 18.721 1.00 84.50 84 LYS A CA 1
ATOM 626 C C . LYS A 1 84 ? -12.506 -5.718 18.526 1.00 84.50 84 LYS A C 1
ATOM 628 O O . LYS A 1 84 ? -12.621 -6.437 19.509 1.00 84.50 84 LYS A O 1
ATOM 633 N N . ARG A 1 85 ? -12.796 -6.149 17.295 1.00 86.94 85 ARG A N 1
ATOM 634 C CA . ARG A 1 85 ? -13.186 -7.533 16.997 1.00 86.94 85 ARG A CA 1
ATOM 635 C C . ARG A 1 85 ? -11.946 -8.402 16.829 1.00 86.94 85 ARG A C 1
ATOM 637 O O . ARG A 1 85 ? -10.958 -7.968 16.243 1.00 86.94 85 ARG A O 1
ATOM 644 N N . GLU A 1 86 ? -12.029 -9.658 17.252 1.00 85.62 86 GLU A N 1
ATOM 645 C CA . GLU A 1 86 ? -10.946 -10.634 17.066 1.00 85.62 86 GLU A CA 1
ATOM 646 C C . GLU A 1 86 ? -10.615 -10.851 15.581 1.00 85.62 86 GLU A C 1
ATOM 648 O O . GLU A 1 86 ? -9.448 -10.938 15.197 1.00 85.62 86 GLU A O 1
ATOM 653 N N . SER A 1 87 ? -11.639 -10.810 14.721 1.00 87.56 87 SER A N 1
ATOM 654 C CA . SER A 1 87 ? -11.519 -10.935 13.265 1.00 87.56 87 SER A CA 1
ATOM 655 C C . SER A 1 87 ? -11.059 -9.658 12.548 1.00 87.56 87 SER A C 1
ATOM 657 O O . SER A 1 87 ? -11.060 -9.612 11.319 1.00 87.56 87 SER A O 1
ATOM 659 N N . PHE A 1 88 ? -10.645 -8.614 13.272 1.00 89.81 88 PHE A N 1
ATOM 660 C CA . PHE A 1 88 ? -10.288 -7.324 12.679 1.00 89.81 88 PHE A CA 1
ATOM 661 C C . PHE A 1 88 ? -9.223 -7.430 11.580 1.00 89.81 88 PHE A C 1
ATOM 663 O O . PHE A 1 88 ? -9.426 -6.917 10.486 1.00 89.81 88 PHE A O 1
ATOM 670 N N . ARG A 1 89 ? -8.103 -8.108 11.857 1.00 90.00 89 ARG A N 1
ATOM 671 C CA . ARG A 1 89 ? -6.978 -8.217 10.914 1.00 90.00 89 ARG A CA 1
ATOM 672 C C . ARG A 1 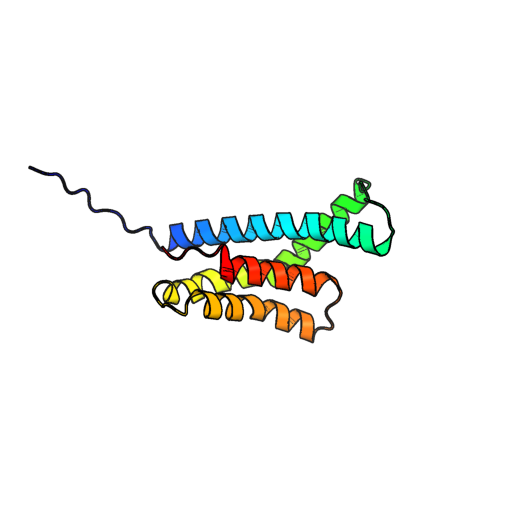89 ? -7.342 -8.928 9.607 1.00 90.00 89 ARG A C 1
ATOM 674 O O . ARG A 1 89 ? -7.123 -8.322 8.567 1.00 90.00 89 ARG A O 1
ATOM 681 N N . PRO A 1 90 ? -7.920 -10.147 9.611 1.00 91.75 90 PRO A N 1
ATOM 682 C CA . PRO A 1 90 ? -8.279 -10.807 8.357 1.00 91.75 90 PRO A CA 1
ATOM 683 C C . PRO A 1 90 ? -9.318 -10.011 7.558 1.00 91.75 90 PRO A C 1
ATOM 685 O O . PRO A 1 90 ? -9.187 -9.902 6.342 1.00 91.75 90 PRO A O 1
ATOM 688 N N . VAL A 1 91 ? -10.297 -9.387 8.225 1.00 91.44 91 VAL A N 1
ATOM 689 C CA . VAL A 1 91 ? -11.290 -8.531 7.552 1.00 91.44 91 VAL A CA 1
ATOM 690 C C . VAL A 1 91 ? -10.635 -7.285 6.956 1.00 91.44 91 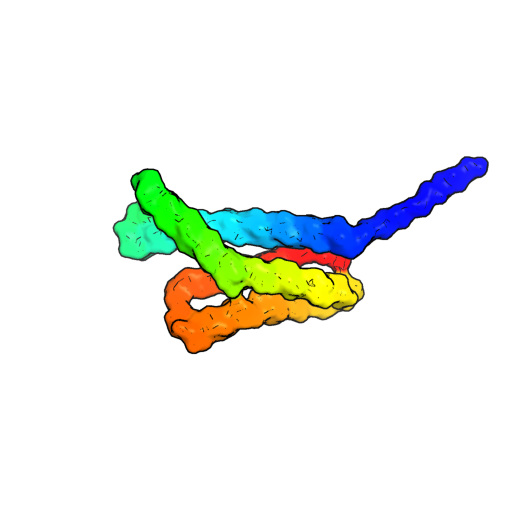VAL A C 1
ATOM 692 O O . VAL A 1 91 ? -10.933 -6.922 5.821 1.00 91.44 91 VAL A O 1
ATOM 695 N N . ALA A 1 92 ? -9.723 -6.642 7.687 1.00 91.44 92 ALA A N 1
ATOM 696 C CA . ALA A 1 92 ? -8.996 -5.484 7.190 1.00 91.44 92 ALA A CA 1
ATOM 697 C C . ALA A 1 92 ? -8.098 -5.843 6.002 1.00 91.44 92 ALA A C 1
ATOM 699 O O . ALA A 1 92 ? -8.137 -5.146 4.995 1.00 91.44 92 ALA A O 1
ATOM 700 N N . THR A 1 93 ? -7.354 -6.950 6.076 1.00 93.75 93 THR A N 1
ATOM 701 C CA . THR A 1 93 ? -6.547 -7.450 4.956 1.00 93.75 93 THR A CA 1
ATOM 702 C C . THR A 1 93 ? -7.413 -7.736 3.732 1.00 93.75 93 THR A C 1
ATOM 704 O O . THR A 1 93 ? -7.083 -7.282 2.642 1.00 93.75 93 THR A O 1
ATOM 707 N N . ALA A 1 94 ? -8.545 -8.426 3.897 1.00 93.00 94 ALA A N 1
ATOM 708 C CA . ALA A 1 94 ? -9.461 -8.706 2.792 1.00 93.00 94 ALA A CA 1
ATOM 709 C C . ALA A 1 94 ? -10.013 -7.417 2.159 1.00 93.00 94 ALA A C 1
ATOM 711 O O . ALA A 1 94 ? -10.038 -7.288 0.938 1.00 93.00 94 ALA A O 1
ATOM 712 N N . ALA A 1 95 ? -10.393 -6.432 2.978 1.00 92.75 95 ALA A N 1
ATOM 713 C CA . ALA A 1 95 ? -10.874 -5.141 2.491 1.00 92.75 95 ALA A CA 1
ATOM 714 C C . ALA A 1 95 ? -9.781 -4.349 1.749 1.00 92.75 95 ALA A C 1
ATOM 716 O O . ALA A 1 95 ? -10.059 -3.698 0.746 1.00 92.75 95 ALA A O 1
ATOM 717 N N . LEU A 1 96 ? -8.536 -4.424 2.218 1.00 92.62 96 LEU A N 1
ATOM 718 C CA . LEU A 1 96 ? -7.377 -3.776 1.601 1.00 92.62 96 LEU A CA 1
ATOM 719 C C . LEU A 1 96 ? -6.935 -4.433 0.289 1.00 92.62 96 LEU A C 1
ATOM 721 O O . LEU A 1 96 ? -6.281 -3.788 -0.524 1.00 92.62 96 LEU A O 1
ATOM 725 N N . LEU A 1 97 ? -7.298 -5.695 0.058 1.00 93.19 97 LEU A N 1
ATOM 726 C CA . LEU A 1 97 ? -7.076 -6.371 -1.221 1.00 93.19 97 LEU A CA 1
ATOM 727 C C . LEU A 1 97 ? -8.097 -5.957 -2.292 1.00 93.19 97 LEU A C 1
ATOM 729 O O . LEU A 1 97 ? -7.836 -6.150 -3.478 1.00 93.19 97 LEU A O 1
ATOM 733 N N . LEU A 1 98 ? -9.228 -5.351 -1.912 1.00 90.19 98 LEU A N 1
ATOM 734 C CA . LEU A 1 98 ? -10.293 -4.972 -2.846 1.00 90.19 98 LEU A CA 1
ATOM 735 C C . LEU A 1 98 ? -9.808 -4.035 -3.974 1.00 90.19 98 LEU A C 1
ATOM 737 O O . LEU A 1 98 ? -10.096 -4.330 -5.134 1.00 90.19 98 LEU A O 1
ATOM 741 N N . PRO A 1 99 ? -9.024 -2.967 -3.704 1.00 86.12 99 PRO A N 1
ATOM 742 C CA . PRO A 1 99 ? -8.481 -2.115 -4.764 1.00 86.12 99 PRO A CA 1
ATOM 743 C C . PRO A 1 99 ? -7.547 -2.864 -5.728 1.00 86.12 99 PRO A C 1
ATOM 745 O O . PRO A 1 99 ? -7.485 -2.529 -6.906 1.00 86.12 99 PRO A O 1
ATOM 748 N N . ILE A 1 100 ? -6.855 -3.911 -5.264 1.00 86.38 100 ILE A N 1
ATOM 749 C CA . ILE A 1 100 ? -5.980 -4.729 -6.119 1.00 86.38 100 ILE A CA 1
ATOM 750 C C . ILE A 1 100 ? -6.795 -5.601 -7.070 1.00 86.38 100 ILE A C 1
ATOM 752 O O . ILE A 1 100 ? -6.407 -5.759 -8.226 1.00 86.38 100 ILE A O 1
ATOM 756 N N . LEU A 1 101 ? -7.932 -6.139 -6.621 1.00 85.19 101 LEU A N 1
ATOM 757 C CA . LEU A 1 101 ? -8.811 -6.936 -7.482 1.00 85.19 101 LEU A CA 1
ATOM 758 C C . LEU A 1 101 ? -9.308 -6.127 -8.689 1.00 85.19 101 LEU A C 1
ATOM 760 O O . LEU A 1 101 ? -9.416 -6.676 -9.783 1.00 85.19 101 LEU A O 1
ATOM 764 N N . LEU A 1 102 ? -9.532 -4.820 -8.517 1.00 80.94 102 LEU A N 1
ATOM 765 C CA . LEU A 1 102 ? -9.891 -3.919 -9.617 1.00 80.94 102 LEU A CA 1
ATOM 766 C C . LEU A 1 102 ? -8.747 -3.760 -10.630 1.00 80.94 102 LEU A C 1
ATOM 768 O O . LEU A 1 102 ? -8.989 -3.778 -11.834 1.00 80.94 102 LEU A O 1
ATOM 772 N N . VAL A 1 103 ? -7.500 -3.663 -10.158 1.00 79.44 103 VAL A N 1
ATOM 773 C CA . VAL A 1 103 ? -6.314 -3.602 -11.033 1.00 79.44 103 VAL A CA 1
ATOM 774 C C . VAL A 1 103 ? -6.098 -4.923 -11.773 1.00 79.44 103 VAL A C 1
ATOM 776 O O . VAL A 1 103 ? -5.779 -4.920 -12.959 1.00 79.44 103 VAL A O 1
ATOM 779 N N . LEU A 1 104 ? -6.309 -6.058 -11.102 1.00 81.31 104 LEU A N 1
ATOM 780 C CA . LEU A 1 104 ? -6.234 -7.381 -11.722 1.00 81.31 104 LEU A CA 1
ATOM 781 C C . LEU A 1 104 ? -7.272 -7.551 -12.835 1.00 81.31 104 LEU A C 1
ATOM 783 O O . LEU A 1 104 ? -6.923 -8.023 -13.916 1.00 81.31 104 LEU A O 1
ATOM 787 N N . ALA A 1 105 ? -8.513 -7.110 -12.607 1.00 77.62 105 ALA A N 1
ATOM 788 C CA . ALA A 1 105 ? -9.577 -7.150 -13.612 1.00 77.62 105 ALA A CA 1
ATOM 789 C C . ALA A 1 105 ? -9.262 -6.302 -14.861 1.00 77.62 105 ALA A C 1
ATOM 791 O O . ALA A 1 105 ? -9.759 -6.602 -15.943 1.00 77.62 105 ALA A O 1
ATOM 792 N N . GLY A 1 106 ? -8.410 -5.280 -14.728 1.00 73.69 106 GLY A N 1
ATOM 793 C CA . GLY A 1 106 ? -7.932 -4.443 -15.831 1.00 73.69 106 GLY A CA 1
ATOM 794 C C . GLY A 1 106 ? -6.734 -5.000 -16.614 1.00 73.69 106 GLY A C 1
ATOM 795 O O . GLY A 1 106 ? -6.215 -4.289 -17.469 1.00 73.69 106 GLY A O 1
ATOM 796 N N . GLY A 1 107 ? -6.276 -6.230 -16.337 1.00 68.12 107 GLY A N 1
ATOM 797 C CA . GLY A 1 107 ? -5.123 -6.844 -17.017 1.00 68.12 107 GLY A CA 1
ATOM 798 C C . GLY A 1 107 ? -3.784 -6.641 -16.299 1.00 68.12 107 GLY A C 1
ATOM 799 O O . GLY A 1 107 ? -2.767 -6.382 -16.939 1.00 68.12 107 GLY A O 1
ATOM 800 N N . GLY A 1 108 ? -3.781 -6.719 -14.965 1.00 63.53 108 GLY A N 1
ATOM 801 C CA . GLY A 1 108 ? -2.616 -6.411 -14.127 1.00 63.53 108 GLY A CA 1
ATOM 802 C C . GLY A 1 108 ? -1.317 -7.157 -14.492 1.00 63.53 108 GLY A C 1
ATOM 803 O O . GLY A 1 108 ? -1.326 -8.348 -14.791 1.00 63.53 108 GLY A O 1
ATOM 804 N N . GLY A 1 109 ? -0.186 -6.441 -14.421 1.00 70.12 109 GLY A N 1
ATOM 805 C CA . GLY A 1 109 ? 1.164 -6.962 -14.682 1.00 70.12 109 GLY A CA 1
ATOM 806 C C . GLY A 1 109 ? 1.932 -7.431 -13.434 1.00 70.12 109 GLY A C 1
ATOM 807 O O . GLY A 1 109 ? 1.393 -7.509 -12.331 1.00 70.12 109 GLY A O 1
ATOM 808 N N . SER A 1 110 ? 3.235 -7.694 -13.591 1.00 68.00 110 SER A N 1
ATOM 809 C CA . SER A 1 110 ? 4.138 -8.223 -12.546 1.00 68.00 110 SER A CA 1
ATOM 810 C C . SER A 1 110 ? 4.189 -7.395 -11.250 1.00 68.00 110 SER A C 1
ATOM 812 O O . SER A 1 110 ? 4.409 -7.948 -10.172 1.00 68.00 110 SER A O 1
ATOM 814 N N . GLY A 1 111 ? 3.902 -6.090 -11.317 1.00 70.19 111 GLY A N 1
ATOM 815 C CA . GLY A 1 111 ? 3.822 -5.205 -10.149 1.00 70.19 111 GLY A CA 1
ATOM 816 C C . GLY A 1 111 ? 2.703 -5.550 -9.156 1.00 70.19 111 GLY A C 1
ATOM 817 O O . GLY A 1 111 ? 2.757 -5.121 -8.003 1.00 70.19 111 GLY A O 1
ATOM 818 N N . VAL A 1 112 ? 1.713 -6.362 -9.549 1.00 82.50 112 VAL A N 1
ATOM 819 C CA . VAL A 1 112 ? 0.603 -6.759 -8.667 1.00 82.50 112 VAL A CA 1
ATOM 820 C C . VAL A 1 112 ? 1.091 -7.542 -7.448 1.00 82.50 112 VAL A C 1
ATOM 822 O O . VAL A 1 112 ? 0.555 -7.352 -6.358 1.00 82.50 112 VAL A O 1
ATOM 825 N N . LEU A 1 113 ? 2.128 -8.373 -7.585 1.00 84.06 113 LEU A N 1
ATOM 826 C CA . LEU A 1 113 ? 2.650 -9.153 -6.458 1.00 84.06 113 LEU A CA 1
ATOM 827 C C . LEU A 1 113 ? 3.182 -8.252 -5.339 1.00 84.06 113 LEU A C 1
ATOM 829 O O . LEU A 1 113 ? 2.867 -8.480 -4.173 1.00 84.06 113 LEU A O 1
ATOM 833 N N . VAL A 1 114 ? 3.914 -7.189 -5.688 1.00 85.75 114 VAL A N 1
ATOM 834 C CA . VAL A 1 114 ? 4.411 -6.202 -4.713 1.00 85.75 114 VAL A CA 1
ATOM 835 C C . VAL A 1 114 ? 3.237 -5.549 -3.986 1.00 85.75 114 VAL A C 1
ATOM 837 O O . VAL A 1 114 ? 3.254 -5.420 -2.763 1.00 85.75 114 VAL A O 1
ATOM 840 N N . LEU A 1 115 ? 2.173 -5.209 -4.718 1.00 87.38 115 LEU A N 1
ATOM 841 C CA . LEU A 1 115 ? 0.967 -4.625 -4.135 1.00 87.38 115 LEU A CA 1
ATOM 842 C C . LEU A 1 115 ? 0.266 -5.589 -3.180 1.00 87.38 115 LEU A C 1
ATOM 844 O O . LEU A 1 115 ? -0.101 -5.179 -2.080 1.00 87.38 115 LEU A O 1
ATOM 848 N N . VAL A 1 116 ? 0.118 -6.863 -3.550 1.00 90.50 116 VAL A N 1
ATOM 849 C CA . VAL A 1 116 ? -0.473 -7.888 -2.675 1.00 90.50 116 VAL A CA 1
ATOM 850 C C . VAL A 1 116 ? 0.339 -8.018 -1.389 1.00 90.50 116 VAL A C 1
ATOM 852 O O . VAL A 1 116 ? -0.237 -7.986 -0.300 1.00 90.50 116 VAL A O 1
ATOM 855 N N . VAL A 1 117 ? 1.670 -8.088 -1.497 1.00 91.25 117 VAL A N 1
ATOM 856 C CA . VAL A 1 117 ? 2.566 -8.157 -0.336 1.00 91.25 117 VAL A CA 1
ATOM 857 C C . VAL A 1 117 ? 2.395 -6.929 0.561 1.00 91.25 117 VAL A C 1
ATOM 859 O O . VAL A 1 117 ? 2.271 -7.096 1.773 1.00 91.25 117 VAL A O 1
ATOM 862 N N . ILE A 1 118 ? 2.298 -5.718 -0.004 1.00 91.50 118 ILE A N 1
ATOM 863 C CA . ILE A 1 118 ? 2.042 -4.486 0.762 1.00 91.50 118 ILE A CA 1
ATOM 864 C C . ILE A 1 118 ? 0.730 -4.590 1.557 1.00 91.50 118 ILE A C 1
ATOM 866 O O . ILE A 1 118 ? 0.738 -4.348 2.766 1.00 91.50 118 ILE A O 1
ATOM 870 N N . GLN A 1 119 ? -0.390 -4.968 0.925 1.00 92.81 119 GLN A N 1
ATOM 871 C CA . GLN A 1 119 ? -1.690 -5.025 1.621 1.00 92.81 119 GLN A CA 1
ATOM 872 C C . GLN A 1 119 ? -1.711 -6.102 2.705 1.00 92.81 119 GLN A C 1
ATOM 874 O O . GLN A 1 119 ? -2.213 -5.863 3.806 1.00 92.81 119 GLN A O 1
ATOM 879 N N . VAL A 1 120 ? -1.152 -7.280 2.409 1.00 93.12 120 VAL A N 1
ATOM 880 C CA . VAL A 1 120 ? -1.106 -8.400 3.352 1.00 93.12 120 VAL A CA 1
ATOM 881 C C . VAL A 1 120 ? -0.211 -8.064 4.537 1.00 93.12 120 VAL A C 1
ATOM 883 O O . VAL A 1 120 ? -0.664 -8.178 5.676 1.00 93.12 120 VAL A O 1
ATOM 886 N N . ALA A 1 121 ? 1.014 -7.586 4.299 1.00 92.88 121 ALA A N 1
ATOM 887 C CA . ALA A 1 121 ? 1.934 -7.203 5.367 1.00 92.88 121 ALA A CA 1
ATOM 888 C C . ALA A 1 121 ? 1.347 -6.077 6.230 1.00 92.88 121 ALA A C 1
ATOM 890 O O . ALA A 1 121 ? 1.451 -6.107 7.462 1.00 92.88 121 ALA A O 1
ATOM 891 N N . PHE A 1 122 ? 0.659 -5.114 5.610 1.00 93.38 122 PHE A N 1
ATOM 892 C CA . PHE A 1 122 ? 0.004 -4.058 6.361 1.00 93.38 122 PHE A CA 1
ATOM 893 C C . PHE A 1 122 ? -1.145 -4.580 7.233 1.00 93.38 122 PHE A C 1
ATOM 895 O O . PHE A 1 122 ? -1.123 -4.391 8.452 1.00 93.38 122 PHE A O 1
ATOM 902 N N . GLY A 1 123 ? -2.135 -5.251 6.637 1.00 89.50 123 GLY A N 1
ATOM 903 C CA . GLY A 1 123 ? -3.338 -5.697 7.344 1.00 89.50 123 GLY A CA 1
ATOM 904 C C . GLY A 1 123 ? -3.071 -6.798 8.377 1.00 89.50 123 GLY A C 1
ATOM 905 O O . GLY A 1 123 ? -3.632 -6.773 9.476 1.00 89.50 123 GLY A O 1
ATOM 906 N N . ALA A 1 124 ? -2.165 -7.733 8.071 1.00 90.44 124 ALA A N 1
ATOM 907 C CA . ALA A 1 124 ? -1.855 -8.859 8.950 1.00 90.44 124 ALA A CA 1
ATOM 908 C C . ALA A 1 124 ? -0.916 -8.483 10.110 1.00 90.44 124 ALA A C 1
ATOM 910 O O . ALA A 1 124 ? -1.062 -9.030 11.211 1.00 90.44 124 ALA A O 1
ATOM 911 N N . TRP A 1 125 ? 0.028 -7.556 9.896 1.00 89.00 125 TRP A N 1
ATOM 912 C CA . TRP A 1 125 ? 1.103 -7.295 10.863 1.00 89.00 125 TRP A CA 1
ATOM 913 C C . TRP A 1 125 ? 1.182 -5.850 11.360 1.00 89.00 125 TRP A C 1
ATOM 915 O O . TRP A 1 125 ? 1.310 -5.642 12.568 1.00 89.00 125 TRP A O 1
ATOM 925 N N . LEU A 1 126 ? 1.081 -4.848 10.485 1.00 87.69 126 LEU A N 1
ATOM 926 C CA . LEU A 1 126 ? 1.369 -3.450 10.853 1.00 87.69 126 LEU A CA 1
ATOM 927 C C . LEU A 1 126 ? 0.152 -2.656 11.340 1.00 87.69 126 LEU A C 1
ATOM 929 O O . LEU A 1 126 ? 0.319 -1.610 11.987 1.00 87.69 126 LEU A O 1
ATOM 933 N N . MET A 1 127 ? -1.060 -3.148 11.076 1.00 87.25 127 MET A N 1
ATOM 934 C CA . MET A 1 127 ? -2.291 -2.481 11.479 1.00 87.25 127 MET A CA 1
ATOM 935 C C . MET A 1 127 ? -2.447 -2.471 13.015 1.00 87.25 127 MET A C 1
ATOM 937 O O . MET A 1 127 ? -2.475 -3.538 13.647 1.00 87.25 127 MET A O 1
ATOM 941 N N . PRO A 1 128 ? -2.537 -1.284 13.649 1.00 83.62 128 PRO A N 1
ATOM 942 C CA . PRO A 1 128 ? -2.649 -1.179 15.098 1.00 83.62 128 PRO A CA 1
ATOM 943 C C . PRO A 1 128 ? -4.016 -1.671 15.589 1.00 83.62 128 PRO A C 1
ATOM 945 O O . PRO A 1 128 ? -5.043 -1.378 14.980 1.00 83.62 128 PRO A O 1
ATOM 948 N N . ARG A 1 129 ? -4.033 -2.398 16.712 1.00 75.94 129 ARG A N 1
ATOM 949 C CA . ARG A 1 129 ? -5.266 -2.899 17.349 1.00 75.94 129 ARG A CA 1
ATOM 950 C C . ARG A 1 129 ? -5.882 -1.914 18.359 1.00 75.94 129 ARG A C 1
ATOM 952 O O . ARG A 1 129 ? -7.066 -2.034 18.658 1.00 75.94 129 ARG A O 1
ATOM 959 N N . GLU A 1 130 ? -5.113 -0.924 18.822 1.00 66.56 130 GLU A N 1
ATOM 960 C CA . GLU A 1 130 ? -5.468 0.001 19.918 1.00 66.56 130 GLU A CA 1
ATOM 961 C C . GLU A 1 130 ? -5.366 1.481 19.530 1.00 66.56 130 GLU A C 1
ATOM 963 O O . GLU A 1 130 ? -4.335 1.885 18.934 1.00 66.56 130 GLU A O 1
#

Sequence (130 aa):
MTSTTPGTRPGTGRWFLRSAIRYVLLFAVLWVSGGSLASLLTTGEVHYASTRDELGLVLLGALIFCLVGAPSLVVIPLVGRLRKRESFRPVATAALLLPILLVLAGGGGSGVLVLVVIQVAFGAWLMPRE

Radius of gyration: 17.92 Å; chains: 1; bounding box: 37×25×63 Å

Foldseek 3Di:
DDPPPPPPDCPLVNLLVQLLVLLVVLLVVLLVVVVQVVCCVPVVDSDPDDPVVVVVSVVVSVVVCVQQVVVLSVLLSVLSVVLQPPCSLVVNLVSSCVSLVVCVVVVDDPCSVSSNCSSNCSSNPVRDSD

Organism: NCBI:txid2065